Protein AF-A0A3B4YJ46-F1 (afdb_monomer)

Structure (mmCIF, N/CA/C/O backbone):
data_AF-A0A3B4YJ46-F1
#
_entry.id   AF-A0A3B4YJ46-F1
#
loop_
_atom_site.group_PDB
_atom_site.id
_atom_site.type_symbol
_atom_site.label_atom_id
_atom_site.label_alt_id
_atom_site.label_comp_id
_atom_site.label_asym_id
_atom_site.label_entity_id
_atom_site.label_seq_id
_atom_site.pdbx_PDB_ins_code
_atom_site.Cartn_x
_atom_site.Cartn_y
_atom_site.Cartn_z
_atom_site.occupancy
_atom_site.B_iso_or_equiv
_atom_site.auth_seq_id
_atom_site.auth_comp_id
_atom_site.auth_asym_id
_atom_site.auth_atom_id
_atom_site.pdbx_PDB_model_num
ATOM 1 N N . MET A 1 1 ? -7.512 25.586 -40.920 1.00 45.84 1 MET A N 1
ATOM 2 C CA . MET A 1 1 ? -6.250 25.353 -40.179 1.00 45.84 1 MET A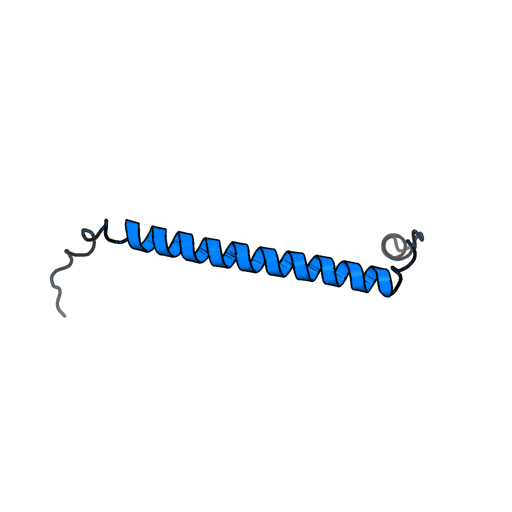 CA 1
ATOM 3 C C . MET A 1 1 ? -6.591 24.908 -38.766 1.00 45.84 1 MET A C 1
ATOM 5 O O . MET A 1 1 ? -7.166 25.690 -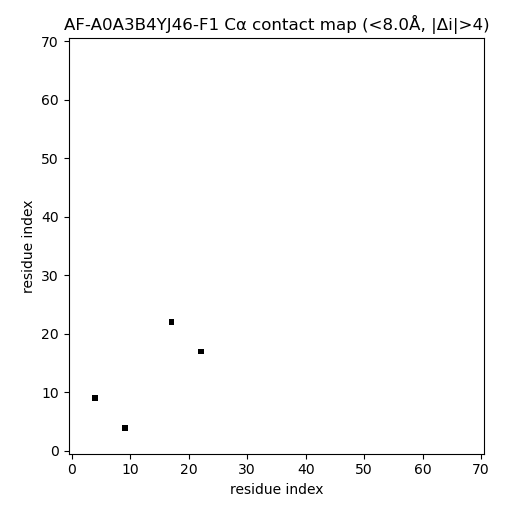38.026 1.00 45.84 1 MET A O 1
ATOM 9 N N . SER A 1 2 ? -6.320 23.648 -38.419 1.00 59.06 2 SER A N 1
ATOM 10 C CA . SER A 1 2 ? -6.706 23.069 -37.126 1.00 59.06 2 SER A CA 1
ATOM 11 C C . SER A 1 2 ? -5.569 23.207 -36.110 1.00 59.06 2 SER A C 1
ATOM 13 O O . SER A 1 2 ? -4.544 22.536 -36.231 1.00 59.06 2 SER A O 1
ATOM 15 N N . LEU A 1 3 ? -5.749 24.072 -35.106 1.00 63.53 3 LEU A N 1
ATOM 16 C CA . LEU A 1 3 ? -4.868 24.146 -33.931 1.00 63.53 3 LEU A CA 1
ATOM 17 C C . LEU A 1 3 ? -4.922 22.854 -33.093 1.00 63.53 3 LEU A C 1
ATOM 19 O O . LEU A 1 3 ? -3.941 22.512 -32.439 1.00 63.53 3 LEU A O 1
ATOM 23 N N . PHE A 1 4 ? -6.022 22.097 -33.169 1.00 62.31 4 PHE A N 1
ATOM 24 C CA . PHE A 1 4 ? -6.183 20.827 -32.455 1.00 62.31 4 PHE A CA 1
ATOM 25 C C . PHE A 1 4 ? -5.227 19.732 -32.956 1.00 62.31 4 PHE A C 1
ATOM 27 O O . PHE A 1 4 ? -4.725 18.946 -32.157 1.00 62.31 4 PHE A O 1
ATOM 34 N N . GLY A 1 5 ? -4.882 19.724 -34.249 1.00 59.34 5 GLY A N 1
ATOM 35 C CA . GLY A 1 5 ? -3.912 18.769 -34.803 1.00 59.34 5 GLY A CA 1
ATOM 36 C C . GLY A 1 5 ? -2.461 19.029 -34.374 1.00 59.34 5 GLY A C 1
ATOM 37 O O . GLY A 1 5 ? -1.662 18.101 -34.318 1.00 59.34 5 GLY A O 1
ATOM 38 N N . LYS A 1 6 ? -2.111 20.274 -34.021 1.00 59.19 6 LYS A N 1
ATOM 39 C CA . LYS A 1 6 ? -0.765 20.632 -33.536 1.00 59.19 6 LYS A CA 1
ATOM 40 C C . LYS A 1 6 ? -0.567 20.361 -32.046 1.00 59.19 6 LYS A C 1
ATOM 42 O O . LYS A 1 6 ? 0.570 20.148 -31.644 1.00 59.19 6 LYS A O 1
ATOM 47 N N . LEU A 1 7 ? -1.642 20.325 -31.255 1.00 62.56 7 LEU A N 1
ATOM 48 C CA . LEU A 1 7 ? -1.552 19.989 -29.832 1.00 62.56 7 LEU A CA 1
ATOM 49 C C . LEU A 1 7 ? -1.442 18.473 -29.592 1.00 62.56 7 LEU A C 1
ATOM 51 O O . LEU A 1 7 ? -0.789 18.061 -28.642 1.00 62.56 7 LEU A O 1
ATOM 55 N N . PHE A 1 8 ? -2.022 17.649 -30.472 1.00 65.31 8 PHE A N 1
ATOM 56 C CA . PHE A 1 8 ? -1.953 16.182 -30.374 1.00 65.31 8 PHE A CA 1
ATOM 57 C C . PHE A 1 8 ? -0.984 15.513 -31.367 1.00 65.31 8 PHE A C 1
ATOM 59 O O . PHE A 1 8 ? -0.769 14.308 -31.279 1.00 65.31 8 PHE A O 1
ATOM 66 N N . GLY A 1 9 ? -0.393 16.265 -32.305 1.00 60.03 9 GLY A N 1
ATOM 67 C CA . GLY A 1 9 ? 0.390 15.703 -33.416 1.00 60.03 9 GLY A CA 1
ATOM 68 C C . GLY A 1 9 ? 1.729 16.382 -33.713 1.00 60.03 9 GLY A C 1
ATOM 69 O O . GLY A 1 9 ? 2.316 16.117 -34.759 1.00 60.03 9 GLY A O 1
ATOM 70 N N . GLY A 1 10 ? 2.228 17.268 -32.847 1.00 60.16 10 GLY A N 1
ATOM 71 C CA . GLY A 1 10 ? 3.429 18.059 -33.124 1.00 60.1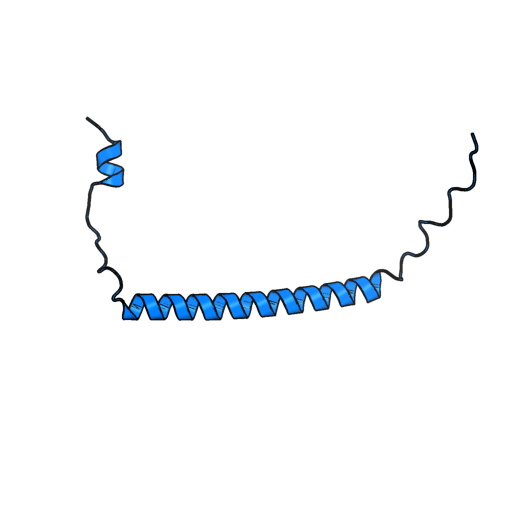6 10 GLY A CA 1
ATOM 72 C C . GLY A 1 10 ? 4.519 17.924 -32.065 1.00 60.16 10 GLY A C 1
ATOM 73 O O . GLY A 1 10 ? 4.471 18.609 -31.053 1.00 60.16 10 GLY A O 1
ATOM 74 N N . GLY A 1 11 ? 5.553 17.132 -32.352 1.00 51.09 11 GLY A N 1
ATOM 75 C CA . GLY A 1 11 ? 6.854 17.266 -31.689 1.00 51.09 11 GLY A CA 1
ATOM 76 C C . GLY A 1 11 ? 7.234 16.082 -30.813 1.00 51.09 11 GLY A C 1
ATOM 77 O O . GLY A 1 11 ? 6.950 16.037 -29.619 1.00 51.09 11 GLY A O 1
ATOM 78 N N . GLY A 1 12 ? 7.954 15.137 -31.415 1.00 57.03 12 GLY A N 1
ATOM 79 C CA . GLY A 1 12 ? 8.596 14.052 -30.699 1.00 57.03 12 GLY A CA 1
ATOM 80 C C . GLY A 1 12 ? 9.562 14.575 -29.635 1.00 57.03 12 GLY A C 1
ATOM 81 O O . GLY A 1 12 ? 10.655 15.041 -29.932 1.00 57.03 12 GLY A O 1
ATOM 82 N N . LYS A 1 13 ? 9.190 14.379 -28.375 1.00 52.56 13 LYS A N 1
ATOM 83 C CA . LYS A 1 13 ? 10.094 13.801 -27.383 1.00 52.56 13 LYS A CA 1
ATOM 84 C C . LYS A 1 13 ? 9.586 12.395 -27.108 1.00 52.56 13 LYS A C 1
ATOM 86 O O . LYS A 1 13 ? 8.994 12.115 -26.073 1.00 52.56 13 LYS A O 1
ATOM 91 N N . GLY A 1 14 ? 9.802 11.515 -28.086 1.00 51.25 14 GLY A N 1
ATOM 92 C CA . GLY A 1 14 ? 9.794 10.081 -27.850 1.00 51.25 14 GLY A CA 1
ATOM 93 C C . GLY A 1 14 ? 10.958 9.767 -26.922 1.00 51.25 14 GLY A C 1
ATOM 94 O O . GLY A 1 14 ? 12.026 9.365 -27.376 1.00 51.25 1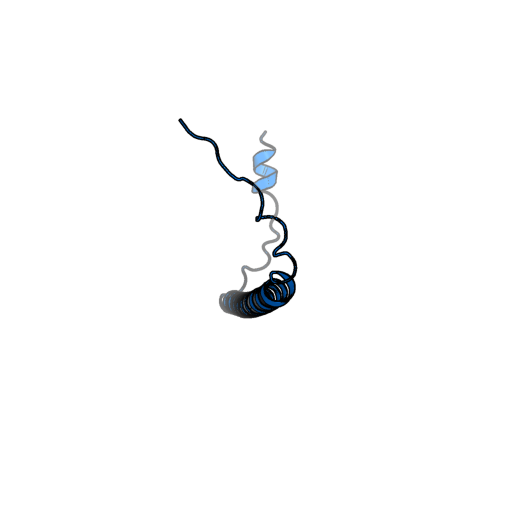4 GLY A O 1
ATOM 95 N N . GLY A 1 15 ? 10.779 10.011 -25.619 1.00 57.47 15 GLY A N 1
ATOM 96 C CA . GLY A 1 15 ? 11.542 9.275 -24.624 1.00 57.47 15 GLY A CA 1
ATOM 97 C C . GLY A 1 15 ? 11.373 7.818 -25.013 1.00 57.47 15 GLY A C 1
ATOM 98 O O . GLY A 1 15 ? 10.231 7.397 -25.216 1.00 57.47 15 GLY A O 1
ATOM 99 N N . LYS A 1 16 ? 12.491 7.125 -25.274 1.00 63.62 16 LYS A N 1
ATOM 100 C CA . LYS A 1 16 ? 12.492 5.716 -25.682 1.00 63.62 16 LYS A CA 1
ATOM 101 C C . LYS A 1 16 ? 11.385 5.021 -24.902 1.00 63.62 16 LYS A C 1
ATOM 103 O O . LYS A 1 16 ? 11.364 5.149 -23.675 1.00 63.62 16 LYS A O 1
ATOM 108 N N . ALA A 1 17 ? 10.438 4.400 -25.614 1.00 69.00 17 ALA A N 1
ATOM 109 C CA . ALA A 1 17 ? 9.416 3.605 -24.951 1.00 69.00 17 ALA A CA 1
ATOM 110 C C . ALA A 1 17 ? 10.156 2.724 -23.940 1.00 69.00 17 ALA A C 1
ATOM 112 O O . ALA A 1 17 ? 11.185 2.151 -24.331 1.00 69.00 17 ALA A O 1
ATOM 113 N N . PRO A 1 18 ? 9.742 2.728 -22.657 1.00 69.44 18 PRO A N 1
ATOM 114 C CA . PRO A 1 18 ? 10.473 2.009 -21.633 1.00 69.44 18 PRO A CA 1
ATOM 115 C C . PRO A 1 18 ? 10.688 0.599 -22.146 1.00 69.44 18 PRO A C 1
ATOM 117 O O . PRO A 1 18 ? 9.775 -0.004 -22.725 1.00 69.44 18 PRO A O 1
ATOM 120 N N . THR A 1 19 ? 11.914 0.106 -22.008 1.00 86.88 19 THR A N 1
ATOM 121 C CA . THR A 1 19 ? 12.175 -1.275 -22.404 1.00 86.88 19 THR A CA 1
ATOM 122 C C . THR A 1 19 ? 11.192 -2.176 -21.647 1.00 86.88 19 THR A C 1
ATOM 124 O O . THR A 1 19 ? 10.779 -1.822 -20.536 1.00 86.88 19 THR A O 1
ATOM 127 N N . PRO A 1 20 ? 10.775 -3.325 -22.201 1.00 89.12 20 PRO A N 1
ATOM 128 C CA . PRO A 1 20 ? 9.885 -4.238 -21.485 1.00 89.12 20 PRO A CA 1
ATOM 129 C C . PRO A 1 20 ? 10.351 -4.512 -20.045 1.00 89.12 20 PRO A C 1
ATOM 131 O O . PRO A 1 20 ? 9.539 -4.579 -19.130 1.00 89.12 20 PRO A O 1
ATOM 134 N N . GLN A 1 21 ? 11.665 -4.565 -19.826 1.00 90.75 21 GLN A N 1
ATOM 135 C CA . GLN A 1 21 ? 12.311 -4.721 -18.527 1.00 90.75 21 GLN A CA 1
ATOM 136 C C . GLN A 1 21 ? 12.072 -3.523 -17.594 1.00 90.75 21 GLN A C 1
ATOM 138 O O . GLN A 1 21 ? 11.681 -3.715 -16.445 1.00 90.75 21 GLN A O 1
ATOM 143 N N . GLU A 1 22 ? 12.255 -2.292 -18.076 1.00 89.56 22 GLU A N 1
ATOM 144 C CA . GLU A 1 22 ? 11.954 -1.074 -17.308 1.00 89.56 22 GLU A CA 1
ATOM 145 C C . GLU A 1 22 ? 10.462 -0.962 -16.978 1.00 89.56 22 GLU A C 1
ATOM 147 O O . GLU A 1 22 ? 10.098 -0.545 -15.879 1.00 89.56 22 GLU A O 1
ATOM 152 N N . ALA A 1 23 ? 9.587 -1.352 -17.908 1.00 90.12 23 ALA A N 1
ATOM 153 C CA . ALA A 1 23 ? 8.149 -1.377 -17.672 1.00 90.12 23 ALA A CA 1
ATOM 154 C C . ALA A 1 23 ? 7.781 -2.396 -16.580 1.00 90.12 23 ALA A C 1
ATOM 156 O O . ALA A 1 23 ? 7.044 -2.056 -15.657 1.00 90.12 23 ALA A O 1
ATOM 157 N N . ILE A 1 24 ? 8.346 -3.609 -16.632 1.00 93.88 24 ILE A N 1
ATOM 158 C CA . ILE A 1 24 ? 8.165 -4.639 -15.597 1.00 93.88 24 ILE A CA 1
ATOM 159 C C . ILE A 1 24 ? 8.655 -4.135 -14.237 1.00 93.88 24 ILE A C 1
ATOM 161 O O . ILE A 1 24 ? 7.967 -4.317 -13.235 1.00 93.88 24 ILE A O 1
ATOM 165 N N . GLN A 1 25 ? 9.812 -3.476 -14.194 1.00 94.62 25 GLN A N 1
ATOM 166 C CA . GLN A 1 25 ? 10.366 -2.945 -12.952 1.00 94.62 25 GLN A CA 1
ATOM 167 C C . GLN A 1 25 ? 9.448 -1.881 -12.330 1.00 94.62 25 GLN A C 1
ATOM 169 O O . GLN A 1 25 ? 9.112 -1.973 -11.152 1.00 94.62 25 GLN A O 1
ATOM 174 N N . ARG A 1 26 ? 8.943 -0.936 -13.132 1.00 92.38 26 ARG A N 1
ATOM 175 C CA . ARG A 1 26 ? 7.975 0.075 -12.668 1.00 92.38 26 ARG A CA 1
ATOM 176 C C . ARG A 1 26 ? 6.671 -0.541 -12.167 1.00 92.38 26 ARG A C 1
ATOM 178 O O . ARG A 1 26 ? 6.105 -0.052 -11.189 1.00 92.38 26 ARG A O 1
ATOM 185 N N . LEU A 1 27 ? 6.179 -1.590 -12.830 1.00 95.81 27 LEU A N 1
ATOM 186 C CA . LEU A 1 27 ? 4.980 -2.306 -12.390 1.00 95.81 27 LEU A CA 1
ATOM 187 C C . LEU A 1 27 ? 5.198 -2.952 -11.018 1.00 95.81 27 LEU A C 1
ATOM 189 O O . LEU A 1 27 ? 4.353 -2.774 -10.149 1.00 95.81 27 LEU A O 1
ATOM 193 N N . ARG A 1 28 ?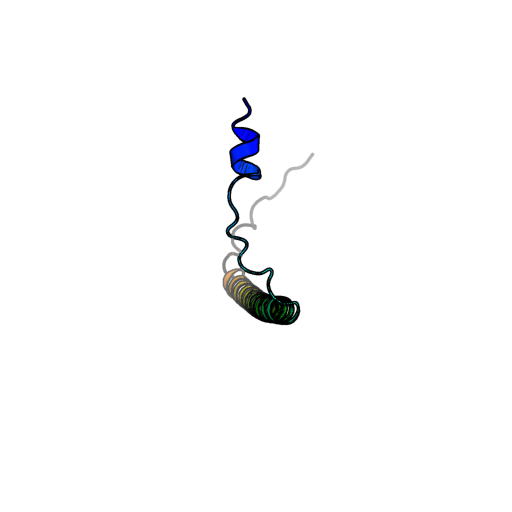 6.349 -3.599 -10.793 1.00 96.19 28 ARG A N 1
ATOM 194 C CA . ARG A 1 28 ? 6.707 -4.186 -9.489 1.00 96.19 28 ARG A CA 1
ATOM 195 C C . ARG A 1 28 ? 6.836 -3.134 -8.391 1.00 96.19 28 ARG A C 1
ATOM 197 O O . ARG A 1 28 ? 6.270 -3.293 -7.319 1.00 96.19 28 ARG A O 1
ATOM 204 N N . GLU A 1 29 ? 7.515 -2.023 -8.666 1.00 96.00 29 GLU A N 1
ATOM 205 C CA . GLU A 1 29 ? 7.623 -0.906 -7.715 1.00 96.00 29 GLU A CA 1
ATOM 206 C C . GLU A 1 29 ? 6.250 -0.325 -7.355 1.00 96.00 29 GLU A C 1
ATOM 208 O O . GLU A 1 29 ? 5.982 0.010 -6.199 1.00 96.00 29 GLU A O 1
ATOM 213 N N . THR A 1 30 ? 5.361 -0.223 -8.346 1.00 96.19 30 THR A N 1
ATOM 214 C CA . THR A 1 30 ? 3.987 0.240 -8.131 1.00 96.19 30 THR A CA 1
ATOM 215 C C . THR A 1 30 ? 3.197 -0.765 -7.298 1.00 96.19 30 THR A C 1
ATOM 217 O O . THR A 1 30 ? 2.512 -0.365 -6.361 1.00 96.19 30 THR A O 1
ATOM 220 N N . GLU A 1 31 ? 3.316 -2.057 -7.597 1.00 96.50 31 GLU A N 1
ATOM 221 C CA . GLU A 1 31 ? 2.686 -3.142 -6.844 1.00 96.50 31 GLU A CA 1
ATOM 222 C C . GLU A 1 31 ? 3.131 -3.135 -5.375 1.00 96.50 31 GLU A C 1
ATOM 224 O O . GLU A 1 31 ? 2.287 -3.086 -4.481 1.00 96.50 31 GLU A O 1
ATOM 229 N N . GLU A 1 32 ? 4.437 -3.065 -5.108 1.00 97.06 32 GLU A N 1
ATOM 230 C CA . GLU A 1 32 ? 4.972 -2.975 -3.746 1.00 97.06 32 GLU A CA 1
ATOM 231 C C . GLU A 1 32 ? 4.464 -1.735 -3.000 1.00 97.06 32 GLU A C 1
ATOM 233 O O . GLU A 1 32 ? 4.159 -1.791 -1.805 1.00 97.06 32 GLU A O 1
ATOM 238 N N . MET A 1 33 ? 4.366 -0.592 -3.684 1.00 97.12 33 MET A N 1
ATOM 239 C CA . MET A 1 33 ? 3.826 0.630 -3.090 1.00 97.12 33 MET A CA 1
ATOM 240 C C . MET A 1 33 ? 2.343 0.478 -2.744 1.00 97.12 33 MET A C 1
ATOM 242 O O . MET A 1 33 ? 1.911 0.939 -1.685 1.00 97.12 33 MET A O 1
ATOM 246 N N . LEU A 1 34 ? 1.560 -0.139 -3.628 1.00 97.56 34 LEU A N 1
ATOM 247 C CA . LEU A 1 34 ? 0.137 -0.381 -3.406 1.00 97.56 34 LEU A CA 1
ATOM 248 C C . LEU A 1 34 ? -0.081 -1.353 -2.245 1.00 97.56 34 LEU A C 1
ATOM 250 O O . LEU A 1 34 ? -0.892 -1.049 -1.372 1.00 97.56 34 LEU A O 1
ATOM 254 N N . A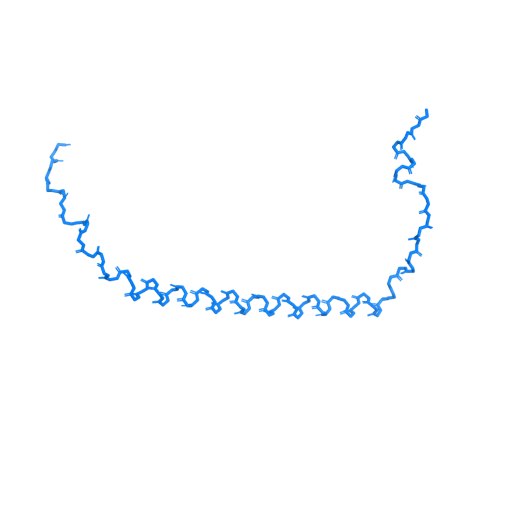LA A 1 35 ? 0.699 -2.433 -2.165 1.00 97.25 35 ALA A N 1
ATOM 255 C CA . ALA A 1 35 ? 0.657 -3.375 -1.048 1.00 97.25 35 ALA A CA 1
ATOM 256 C C . ALA A 1 35 ? 0.949 -2.675 0.292 1.00 97.25 35 ALA A C 1
ATOM 258 O O . ALA A 1 35 ? 0.156 -2.753 1.229 1.00 97.25 35 ALA A O 1
ATOM 259 N N . LYS A 1 36 ? 2.019 -1.868 0.360 1.00 97.00 36 LYS A N 1
ATOM 260 C CA . LYS A 1 36 ? 2.348 -1.077 1.562 1.00 97.00 36 LYS A CA 1
ATOM 261 C C . LYS A 1 36 ? 1.236 -0.097 1.947 1.00 97.00 36 LYS A C 1
ATOM 263 O O . LYS A 1 36 ? 0.965 0.096 3.132 1.00 97.00 36 LYS A O 1
ATOM 268 N N . LYS A 1 37 ? 0.592 0.545 0.964 1.00 95.94 37 LYS A N 1
ATOM 269 C CA . LYS A 1 37 ? -0.546 1.447 1.212 1.00 95.94 37 LYS A CA 1
ATOM 270 C C . LYS A 1 37 ? -1.752 0.693 1.755 1.00 95.94 37 LYS A C 1
ATOM 272 O O . LYS A 1 37 ? -2.392 1.203 2.670 1.00 95.94 37 LYS A O 1
ATOM 277 N N . GLN A 1 38 ? -2.044 -0.491 1.223 1.00 95.50 38 GLN A N 1
ATOM 278 C CA . GLN A 1 38 ? -3.124 -1.332 1.722 1.00 95.50 38 GLN A CA 1
ATOM 279 C C . GLN A 1 38 ? -2.883 -1.707 3.188 1.00 95.50 38 GLN A C 1
ATOM 281 O O . GLN A 1 38 ? -3.724 -1.398 4.027 1.00 95.50 38 GLN A O 1
ATOM 286 N N . GLU A 1 39 ? -1.707 -2.244 3.523 1.00 97.19 39 GLU A N 1
ATOM 287 C CA . GLU A 1 39 ? -1.365 -2.602 4.907 1.00 97.19 39 GLU A CA 1
ATOM 288 C C . GLU A 1 39 ? -1.442 -1.405 5.865 1.00 97.19 39 GLU A C 1
ATOM 290 O O . GLU A 1 39 ? -1.878 -1.528 7.011 1.00 97.19 39 GLU A O 1
ATOM 295 N N . PHE A 1 40 ? -0.999 -0.225 5.419 1.00 97.69 40 PHE A N 1
ATOM 296 C CA . PHE A 1 40 ? -1.093 0.996 6.215 1.00 97.69 40 PHE A CA 1
ATOM 297 C C . PHE A 1 40 ? -2.551 1.384 6.491 1.00 97.69 40 PHE A C 1
ATOM 299 O O . PHE A 1 40 ? -2.886 1.751 7.619 1.00 97.69 40 PHE A O 1
ATOM 306 N N . LEU A 1 41 ? -3.417 1.306 5.478 1.00 97.81 41 LEU A N 1
ATOM 307 C CA . LEU A 1 41 ? -4.834 1.627 5.620 1.00 97.81 41 LEU A CA 1
ATOM 308 C C . LEU A 1 41 ? -5.563 0.608 6.497 1.00 97.81 41 LEU A C 1
ATOM 310 O O . LEU A 1 41 ? -6.340 1.026 7.349 1.00 97.81 41 LEU A O 1
ATOM 314 N N . GLU A 1 42 ? -5.275 -0.686 6.358 1.00 96.56 42 GLU A N 1
ATOM 315 C CA . GLU A 1 42 ? -5.820 -1.739 7.226 1.00 96.56 42 GLU A CA 1
ATOM 316 C C . GLU A 1 42 ? -5.442 -1.493 8.694 1.00 96.56 42 GLU A C 1
ATOM 318 O O . GLU A 1 42 ? -6.318 -1.408 9.554 1.00 96.56 42 GLU A O 1
ATOM 323 N N . LYS A 1 43 ? -4.160 -1.223 8.979 1.00 97.25 43 LYS A N 1
ATOM 324 C CA . LYS A 1 43 ? -3.704 -0.860 10.334 1.00 97.25 43 LYS A CA 1
ATOM 325 C C . LYS A 1 43 ? -4.393 0.395 10.863 1.00 97.25 43 LYS A C 1
ATOM 327 O O . LYS A 1 43 ? -4.719 0.463 12.048 1.00 97.25 43 LYS A O 1
ATOM 332 N N . LYS A 1 44 ? -4.609 1.398 10.007 1.00 96.44 44 LYS A N 1
ATOM 333 C CA . LYS A 1 44 ? -5.323 2.619 10.393 1.00 96.44 44 LYS A CA 1
ATOM 334 C C . LYS A 1 44 ? -6.782 2.315 10.727 1.00 96.44 44 LYS A C 1
ATOM 336 O O . LYS A 1 44 ? -7.266 2.798 11.742 1.00 96.44 44 LYS A O 1
ATOM 341 N N . ILE A 1 45 ? -7.463 1.493 9.931 1.00 95.12 45 ILE A N 1
ATOM 342 C CA . ILE A 1 45 ? -8.836 1.054 10.212 1.00 95.12 45 ILE A CA 1
ATOM 343 C C . ILE A 1 45 ? -8.898 0.354 11.571 1.00 95.12 45 ILE A C 1
ATOM 345 O O . ILE A 1 45 ? -9.735 0.718 12.393 1.00 95.12 45 ILE A O 1
ATOM 349 N N . ASP A 1 46 ? -7.985 -0.573 11.857 1.00 95.25 46 ASP A N 1
ATOM 350 C CA . ASP A 1 46 ? -7.946 -1.267 13.148 1.00 95.25 46 ASP A CA 1
ATOM 351 C C . ASP A 1 46 ? -7.736 -0.302 14.323 1.00 95.25 46 ASP A C 1
ATOM 353 O O . ASP A 1 46 ? -8.419 -0.395 15.347 1.00 95.25 46 ASP A O 1
ATOM 357 N N . GLN A 1 47 ? -6.833 0.671 14.178 1.00 94.44 47 GLN A N 1
ATOM 358 C CA . GLN A 1 47 ? -6.606 1.713 15.184 1.00 94.44 47 GLN A CA 1
ATOM 359 C C . GLN A 1 47 ? -7.848 2.581 15.416 1.00 94.44 47 GLN A C 1
ATOM 361 O O . GLN A 1 47 ? -8.198 2.863 16.568 1.00 94.44 47 GLN A O 1
ATOM 366 N N . GLU A 1 48 ? -8.528 2.992 14.347 1.00 91.00 48 GLU A N 1
ATOM 367 C CA . GLU A 1 48 ? -9.762 3.774 14.438 1.00 91.00 48 GLU A CA 1
ATOM 368 C C . GLU A 1 48 ? -10.892 2.947 15.062 1.00 91.00 48 GLU A C 1
ATOM 370 O O . GLU A 1 48 ? -11.607 3.444 15.929 1.00 91.00 48 GLU A O 1
ATOM 375 N N . LEU A 1 49 ? -11.011 1.656 14.731 1.00 90.81 49 LEU A N 1
ATOM 376 C CA . LEU A 1 49 ? -11.972 0.745 15.358 1.00 90.81 49 LEU A CA 1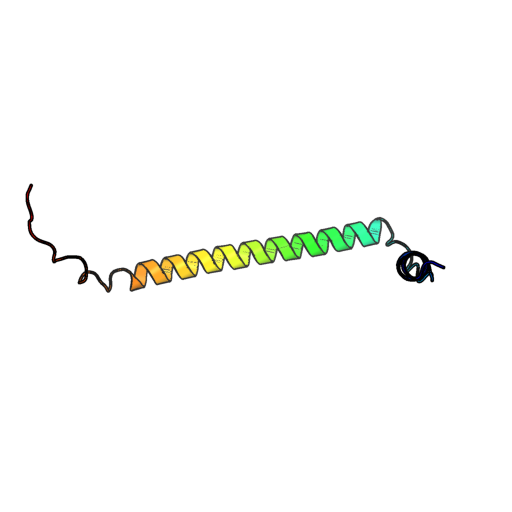
ATOM 377 C C . LEU A 1 49 ? -11.709 0.580 16.858 1.00 90.81 49 LEU A C 1
ATOM 379 O O . LEU A 1 49 ? -12.650 0.593 17.654 1.00 90.81 49 LEU A O 1
ATOM 383 N N . LEU A 1 50 ? -10.448 0.447 17.275 1.00 90.19 50 LEU A N 1
ATOM 384 C CA . LEU A 1 50 ? -10.081 0.401 18.694 1.00 90.19 50 LEU A CA 1
ATOM 385 C C . LEU A 1 50 ? -10.411 1.719 19.401 1.00 90.19 50 LEU A C 1
ATOM 387 O O . LEU A 1 50 ? -10.963 1.710 20.503 1.00 90.19 50 LEU A O 1
ATOM 391 N N . THR A 1 51 ? -10.120 2.848 18.757 1.00 87.56 51 THR A N 1
ATOM 392 C CA . THR A 1 51 ? -10.426 4.187 19.275 1.00 87.56 51 THR A CA 1
ATOM 393 C C . THR A 1 51 ? -11.934 4.387 19.420 1.00 87.56 51 THR A C 1
ATOM 395 O O . THR A 1 51 ? -12.402 4.818 20.476 1.00 87.56 51 THR A O 1
ATOM 398 N N . ALA A 1 52 ? -12.711 3.992 18.412 1.00 85.69 52 ALA A N 1
ATOM 399 C CA . ALA A 1 52 ? -14.165 4.025 18.423 1.00 85.69 52 ALA A CA 1
ATOM 400 C C . ALA A 1 52 ? -14.746 3.104 19.502 1.00 85.69 52 ALA A C 1
ATOM 402 O O . ALA A 1 52 ? -15.639 3.521 20.227 1.00 85.69 52 ALA A O 1
ATOM 403 N N . LYS A 1 53 ? -14.214 1.891 19.701 1.00 84.19 53 LYS A N 1
ATOM 404 C CA . LYS A 1 53 ? -14.641 1.005 20.802 1.00 84.19 53 LYS A CA 1
ATOM 405 C C . LYS A 1 53 ? -14.328 1.599 22.177 1.00 84.19 53 LYS A C 1
ATOM 407 O O . LYS A 1 53 ? -15.161 1.544 23.079 1.00 84.19 53 LYS A O 1
ATOM 412 N N . LYS A 1 54 ? -13.143 2.196 22.338 1.00 81.81 54 LYS A N 1
ATOM 413 C CA . LYS A 1 54 ? -12.701 2.826 23.592 1.00 81.81 54 LYS A CA 1
ATOM 414 C C . LYS A 1 54 ? -13.524 4.068 23.947 1.00 81.81 54 LYS A C 1
ATOM 416 O O . LYS A 1 54 ? -13.754 4.328 25.127 1.00 81.81 54 LYS A O 1
ATOM 421 N N . ASN A 1 55 ? -13.949 4.833 22.944 1.00 76.19 55 ASN A N 1
ATOM 422 C CA . ASN A 1 55 ? -14.644 6.106 23.137 1.00 76.19 55 ASN A CA 1
ATOM 423 C C . ASN A 1 55 ? -16.169 6.012 22.942 1.00 76.19 55 ASN A C 1
ATOM 425 O O . ASN A 1 55 ? -16.900 6.820 23.503 1.00 76.19 55 ASN A O 1
ATOM 429 N N . GLY A 1 56 ? -16.671 5.014 22.216 1.00 63.19 56 GLY A N 1
ATOM 430 C CA . GLY A 1 56 ? -18.094 4.811 21.921 1.00 63.19 56 GLY A CA 1
ATOM 431 C C . GLY A 1 56 ? -18.919 4.351 23.123 1.00 63.19 56 GLY A C 1
ATOM 432 O O . GLY A 1 56 ? -20.123 4.574 23.172 1.00 63.19 56 GLY A O 1
ATOM 433 N N . THR A 1 57 ? -18.284 3.791 24.155 1.00 59.38 57 THR A N 1
ATOM 434 C CA . THR A 1 57 ? -18.949 3.472 25.431 1.00 59.38 57 THR A CA 1
ATOM 435 C C . THR A 1 57 ? -19.108 4.684 26.356 1.00 59.38 57 THR A C 1
ATOM 437 O O . THR A 1 57 ? -19.781 4.568 27.379 1.00 59.38 57 THR A O 1
ATOM 440 N N . LYS A 1 58 ? -18.549 5.857 26.007 1.00 55.97 58 LYS A N 1
ATOM 441 C CA . LYS A 1 58 ? -18.603 7.070 26.845 1.00 55.97 58 LYS A CA 1
ATOM 442 C C . LYS A 1 58 ? -19.847 7.951 26.646 1.00 55.97 58 LYS A C 1
ATOM 444 O O . LYS A 1 58 ? -20.011 8.883 27.419 1.00 55.97 58 LYS A O 1
ATOM 449 N N . ASN A 1 59 ? -20.748 7.637 25.706 1.00 54.47 59 ASN A N 1
ATOM 450 C CA . ASN A 1 59 ? -21.963 8.430 25.436 1.00 54.47 59 ASN A CA 1
ATOM 451 C C . ASN A 1 59 ? -23.283 7.633 25.527 1.00 54.47 59 ASN A C 1
ATOM 453 O O . ASN A 1 59 ? -24.223 7.890 24.781 1.00 54.47 59 ASN A O 1
ATOM 457 N N . LYS A 1 60 ? -23.423 6.710 26.490 1.00 51.25 60 LYS A N 1
ATOM 458 C CA . LYS A 1 60 ? -24.734 6.112 26.841 1.00 51.25 60 LYS A CA 1
ATOM 459 C C . LYS A 1 60 ? -25.645 7.084 27.624 1.00 51.25 60 LYS A C 1
ATOM 461 O O . LYS A 1 60 ? -26.156 6.736 28.681 1.00 51.25 60 LYS A O 1
ATOM 466 N N . ARG A 1 61 ? -25.812 8.327 27.160 1.00 54.00 61 ARG A N 1
ATOM 467 C CA . ARG A 1 61 ? -26.744 9.302 27.766 1.00 54.00 61 ARG A CA 1
ATOM 468 C C . ARG A 1 61 ? -27.416 10.202 26.725 1.00 54.00 61 ARG A C 1
ATOM 470 O O . ARG A 1 61 ? -27.527 11.405 26.927 1.00 54.00 61 ARG A O 1
ATOM 477 N N . GLY A 1 62 ? -27.812 9.616 25.596 1.00 51.28 62 GLY A N 1
ATOM 478 C CA . GLY A 1 62 ? -28.565 10.306 24.543 1.00 51.28 62 GLY A CA 1
ATOM 479 C C . GLY A 1 62 ? -29.775 9.541 24.006 1.00 51.28 62 GLY A C 1
ATOM 480 O O . GLY A 1 62 ? -30.449 10.064 23.131 1.00 51.28 62 GLY A O 1
ATOM 481 N N . GLU A 1 63 ? -30.062 8.334 24.506 1.00 45.94 63 GLU A N 1
ATOM 482 C CA . GLU A 1 63 ? -31.148 7.492 23.972 1.00 45.94 63 GLU A CA 1
ATOM 483 C C . GLU A 1 63 ? -32.101 6.959 25.057 1.00 45.94 63 GLU A C 1
ATOM 485 O O . GLU A 1 63 ? -32.938 6.106 24.798 1.00 45.94 63 GLU A O 1
ATOM 490 N N . ASP A 1 64 ? -32.026 7.519 26.268 1.00 50.06 64 ASP A N 1
ATOM 491 C CA . ASP A 1 64 ? -33.094 7.444 27.269 1.00 50.06 64 ASP A CA 1
ATOM 492 C C . ASP A 1 64 ? -33.875 8.770 27.238 1.00 50.06 64 ASP A C 1
ATOM 494 O O . ASP A 1 64 ? -33.617 9.608 28.090 1.00 50.06 64 ASP A O 1
ATOM 498 N N . THR A 1 65 ? -34.750 9.011 26.248 1.00 49.62 65 THR A N 1
ATOM 499 C CA . THR A 1 65 ? -35.980 9.845 26.368 1.00 49.62 65 THR A CA 1
ATOM 500 C C . THR A 1 65 ? -36.702 10.001 25.016 1.00 49.62 65 THR A C 1
ATOM 502 O O . THR A 1 65 ? -36.592 11.044 24.379 1.00 49.62 65 THR A O 1
ATOM 505 N N . VAL A 1 66 ? -37.525 9.031 24.610 1.00 49.25 66 VAL A N 1
ATOM 506 C CA . VAL A 1 66 ? -38.868 9.348 24.078 1.00 49.25 66 VAL A CA 1
ATOM 507 C C . VAL A 1 66 ? -39.837 8.285 24.612 1.00 49.25 66 VAL A C 1
ATOM 509 O O . VAL A 1 66 ? -39.868 7.170 24.093 1.00 49.25 66 VAL A O 1
ATOM 512 N N . PRO A 1 67 ? -40.602 8.575 25.680 1.00 52.31 67 PRO A N 1
ATOM 513 C CA . PRO A 1 67 ? -41.684 7.716 26.128 1.00 52.31 67 PRO A CA 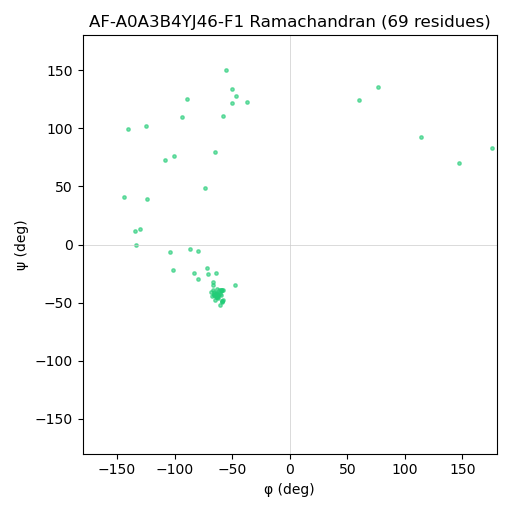1
ATOM 514 C C . PRO A 1 67 ? -42.987 8.109 25.415 1.00 52.31 67 PRO A C 1
ATOM 516 O O . PRO A 1 67 ? -43.425 9.245 25.531 1.00 52.31 67 PRO A O 1
ATOM 519 N N . GLY A 1 68 ? -43.640 7.149 24.755 1.00 54.94 68 GLY A N 1
ATOM 520 C CA . GLY A 1 68 ? -45.096 7.148 24.548 1.00 54.94 68 GLY A CA 1
ATOM 521 C C . GLY A 1 68 ? -45.695 8.074 23.473 1.00 54.94 68 GLY A C 1
ATOM 522 O O . GLY A 1 68 ? -45.411 9.262 23.393 1.00 54.94 68 GLY A O 1
ATOM 523 N N . GLY A 1 69 ? -46.628 7.507 22.704 1.00 40.06 69 GLY A N 1
ATOM 524 C CA . GLY A 1 69 ? -47.498 8.198 21.745 1.00 40.06 69 GLY A CA 1
ATOM 525 C C . GLY A 1 69 ? -47.791 7.278 20.557 1.00 40.06 69 GLY A C 1
ATOM 526 O O . GLY A 1 69 ? -47.077 7.331 19.570 1.00 40.06 69 GLY A O 1
ATOM 527 N N . ALA A 1 70 ? -48.576 6.210 20.714 1.00 46.03 70 ALA A N 1
ATOM 528 C CA . ALA A 1 70 ? -50.044 6.199 20.680 1.00 46.03 70 ALA A CA 1
ATOM 529 C C . ALA A 1 70 ? -50.634 6.681 19.340 1.00 46.03 70 ALA A C 1
ATOM 531 O O . ALA A 1 70 ? -50.459 7.846 18.983 1.00 46.03 70 ALA A O 1
ATOM 532 N N . SER A 1 71 ? -51.474 5.809 18.760 1.00 44.56 71 SER A N 1
ATOM 533 C CA . SER A 1 71 ? -52.398 5.964 17.610 1.00 44.56 71 SER A CA 1
ATOM 534 C C . SER A 1 71 ? -51.882 5.452 16.269 1.00 44.56 71 SER A C 1
ATOM 536 O O . SER A 1 71 ? -51.010 6.113 15.671 1.00 44.56 71 SER A O 1
#

Radius of gyration: 28.5 Å; Cα contacts (8 Å, |Δi|>4): 2; chains: 1; bounding box: 65×30×68 Å

Organism: NCBI:txid1841481

Mean predicted aligned error: 15.91 Å

Sequence (71 aa):
MSLFGKLFGGGGKGGKAPTPQEAIQRLRETEEMLAKKQEFLEKKIDQELLTAKKNGTKNKRGEDTVPGGAS

pLDDT: mean 75.09, std 19.64, range [40.06, 97.81]

Secondary structure (DSSP, 8-state):
--HHHHHHHS------PPPHHHHHHHHHHHHHHHHHHHHHHHHHHHHHHHHHHHHHGGG-SSSS-------

Solvent-accessible surface area (backbone atoms only — not comparable to full-atom values): 4618 Å² total; per-residue (Å²): 136,67,70,67,55,51,76,78,67,62,79,88,79,74,64,72,76,67,50,73,67,55,48,52,51,52,51,51,55,48,49,55,51,49,52,54,49,49,56,53,49,52,53,48,50,54,52,50,52,52,51,46,61,70,53,63,72,75,62,89,79,79,83,89,79,85,81,87,80,86,139

Foldseek 3Di:
DDPPCCVVPPDDPPPPPQDPVSVVVVVVVVVVV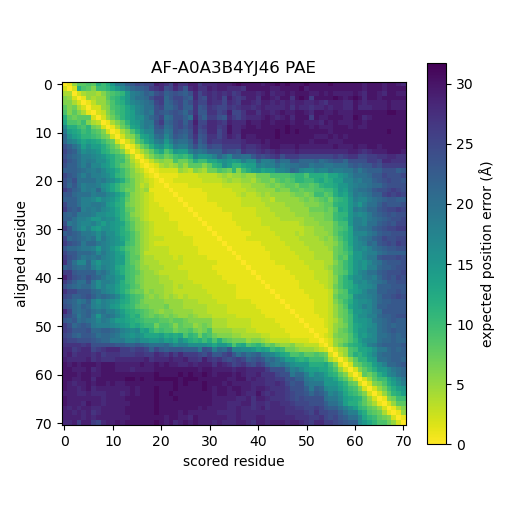VVVVVVVVVVVVVVVVVVCVVCVVVPPDDPPDDDDDDD